Protein AF-A0AAD8J257-F1 (afdb_monomer_lite)

Secondary structure (DSSP, 8-state):
----------TTT------HHHHHHHHHHHHHHHHHHHHSTT-TTHHHHHHHHHHHHHHHHHHHHHHHHHHHHS-----------------------PPPPPPP-----

Structure (mmCIF, N/CA/C/O backbone):
data_AF-A0AAD8J257-F1
#
_entry.id   AF-A0AAD8J257-F1
#
loop_
_atom_site.group_PDB
_atom_site.id
_atom_site.type_symbol
_atom_site.label_atom_id
_atom_site.label_alt_id
_atom_site.label_comp_id
_atom_site.label_asym_id
_atom_site.label_entity_id
_atom_site.label_seq_id
_atom_site.pdbx_PDB_ins_code
_atom_site.Cartn_x
_atom_site.Cartn_y
_atom_site.Cartn_z
_atom_site.occupancy
_atom_site.B_iso_or_equiv
_atom_site.auth_seq_id
_atom_site.auth_comp_id
_atom_site.auth_asym_id
_atom_site.auth_atom_id
_atom_site.pdbx_PDB_model_num
ATOM 1 N N . MET A 1 1 ? 28.722 -19.949 -19.367 1.00 44.28 1 MET A N 1
ATOM 2 C CA . MET A 1 1 ? 27.819 -18.852 -18.950 1.00 44.28 1 MET A CA 1
ATOM 3 C C . MET A 1 1 ? 27.142 -19.258 -17.644 1.00 44.28 1 MET A C 1
ATOM 5 O O . MET A 1 1 ? 26.256 -20.100 -17.679 1.00 44.28 1 MET A O 1
ATOM 9 N N . ARG A 1 2 ? 27.613 -18.777 -16.483 1.00 54.84 2 ARG A N 1
ATOM 10 C CA . ARG A 1 2 ? 26.950 -19.059 -15.195 1.00 54.84 2 ARG A CA 1
ATOM 11 C C . ARG A 1 2 ? 25.783 -18.083 -15.039 1.00 54.84 2 ARG A C 1
ATOM 13 O O . ARG A 1 2 ? 26.005 -16.877 -15.045 1.00 54.84 2 ARG A O 1
ATOM 20 N N . HIS A 1 3 ? 24.559 -18.602 -14.940 1.00 63.12 3 HIS A N 1
ATOM 21 C CA . HIS A 1 3 ? 23.383 -17.817 -14.564 1.00 63.12 3 HIS A CA 1
ATOM 22 C C . HIS A 1 3 ? 23.653 -17.147 -13.213 1.00 63.12 3 HIS A C 1
ATOM 24 O O . HIS A 1 3 ? 23.981 -17.823 -12.239 1.00 63.12 3 HIS A O 1
ATOM 30 N N . MET A 1 4 ? 23.534 -15.822 -13.154 1.00 61.88 4 MET A N 1
ATOM 31 C CA . MET A 1 4 ? 23.623 -15.078 -11.904 1.00 61.88 4 MET A CA 1
ATOM 32 C C . MET A 1 4 ? 22.389 -15.433 -11.069 1.00 61.88 4 MET A C 1
ATOM 34 O O . MET A 1 4 ? 21.289 -14.947 -11.326 1.00 61.88 4 MET A O 1
ATOM 38 N N . GLN A 1 5 ? 22.549 -16.352 -10.117 1.00 59.28 5 GLN A N 1
ATOM 39 C CA . GLN A 1 5 ? 21.515 -16.655 -9.133 1.00 59.28 5 GLN A CA 1
ATOM 40 C C . GLN A 1 5 ? 21.217 -15.362 -8.378 1.00 59.28 5 GLN A C 1
ATOM 42 O O . GLN A 1 5 ? 22.103 -14.768 -7.766 1.00 59.28 5 GLN A O 1
ATOM 47 N N . THR A 1 6 ? 19.979 -14.881 -8.476 1.00 61.88 6 THR A N 1
ATOM 48 C CA . THR A 1 6 ? 19.551 -13.677 -7.771 1.00 61.88 6 THR A CA 1
ATOM 49 C C . THR A 1 6 ? 19.609 -13.970 -6.277 1.00 61.88 6 THR A C 1
ATOM 51 O O . THR A 1 6 ? 18.731 -14.642 -5.738 1.00 61.88 6 THR A O 1
ATOM 54 N N . TYR A 1 7 ? 20.658 -13.494 -5.609 1.00 61.00 7 TYR A N 1
ATOM 55 C CA . TYR A 1 7 ? 20.728 -13.471 -4.156 1.00 61.00 7 TYR A CA 1
ATOM 56 C C . TYR A 1 7 ? 19.582 -12.586 -3.662 1.00 61.00 7 TYR A C 1
ATOM 58 O O . TYR A 1 7 ? 19.662 -11.361 -3.709 1.00 61.00 7 TYR A O 1
ATOM 66 N N . LYS A 1 8 ? 18.472 -13.207 -3.253 1.00 64.00 8 LYS A N 1
ATOM 67 C CA . LYS A 1 8 ? 17.299 -12.477 -2.752 1.00 64.00 8 LYS A CA 1
ATOM 68 C C . LYS A 1 8 ? 17.495 -11.954 -1.325 1.00 64.00 8 LYS A C 1
ATOM 70 O O . LYS A 1 8 ? 16.623 -11.248 -0.830 1.00 64.00 8 LYS A O 1
ATOM 75 N N . GLY A 1 9 ? 18.636 -12.269 -0.701 1.00 62.44 9 GLY A N 1
ATOM 76 C CA . GLY A 1 9 ? 18.863 -12.087 0.727 1.00 62.44 9 GLY A CA 1
ATOM 77 C C . GLY A 1 9 ? 17.852 -12.874 1.561 1.00 62.44 9 GLY A C 1
ATOM 78 O O . GLY A 1 9 ? 16.802 -13.299 1.079 1.00 62.44 9 GLY A O 1
ATOM 79 N N . ASP A 1 10 ? 18.161 -13.101 2.829 1.00 67.25 10 ASP A N 1
ATOM 80 C CA . ASP A 1 10 ? 17.133 -13.558 3.753 1.00 67.25 10 ASP A CA 1
ATOM 81 C C . ASP A 1 10 ? 16.278 -12.348 4.162 1.00 67.25 10 ASP A C 1
ATOM 83 O O . ASP A 1 10 ? 16.783 -11.326 4.622 1.00 67.25 10 ASP A O 1
ATOM 87 N N . SER A 1 11 ? 14.963 -12.457 3.966 1.00 65.19 11 SER A N 1
ATOM 88 C CA . SER A 1 11 ? 13.988 -11.413 4.307 1.00 65.19 11 SER A CA 1
ATOM 89 C C . SER A 1 11 ? 14.084 -10.935 5.759 1.00 65.19 11 SER A C 1
ATOM 91 O O . SER A 1 11 ? 13.769 -9.778 6.035 1.00 65.19 11 SER A O 1
ATOM 93 N N . LYS A 1 12 ? 14.550 -11.794 6.677 1.00 69.88 12 LYS A N 1
ATOM 94 C CA . LYS A 1 12 ? 14.720 -11.458 8.097 1.00 69.88 12 LYS A CA 1
ATOM 95 C C . LYS A 1 12 ? 16.000 -10.672 8.385 1.00 69.88 12 LYS A C 1
ATOM 97 O O . LYS A 1 12 ? 16.074 -9.997 9.406 1.00 69.88 12 LYS A O 1
ATOM 102 N N . SER A 1 13 ? 16.989 -10.740 7.497 1.00 63.75 13 SER A N 1
ATOM 103 C CA . SER A 1 13 ? 18.295 -10.084 7.640 1.00 63.75 13 SER A CA 1
ATOM 104 C C . SER A 1 13 ? 18.566 -9.030 6.562 1.00 63.75 13 SER A C 1
ATOM 106 O O . SER A 1 13 ? 19.645 -8.434 6.530 1.00 63.75 13 SER A O 1
ATOM 108 N N . TRP A 1 14 ? 17.589 -8.747 5.693 1.00 68.56 14 TRP A N 1
ATOM 109 C CA . TRP A 1 14 ? 17.727 -7.737 4.652 1.00 68.56 14 TRP A CA 1
ATOM 110 C C . TRP A 1 14 ? 17.793 -6.329 5.251 1.00 68.56 14 TRP A C 1
ATOM 112 O O . TRP A 1 14 ? 16.788 -5.745 5.659 1.00 68.56 14 TRP A O 1
ATOM 122 N N . ASN A 1 15 ? 18.992 -5.7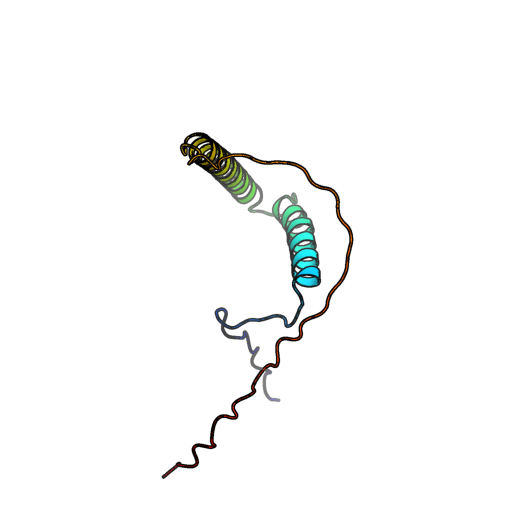55 5.242 1.00 67.12 15 ASN A N 1
ATOM 123 C CA . ASN A 1 15 ? 19.232 -4.354 5.546 1.00 67.12 15 ASN A CA 1
ATOM 124 C C . ASN A 1 15 ? 19.721 -3.661 4.271 1.00 67.12 15 ASN A C 1
ATOM 126 O O . ASN A 1 15 ? 20.696 -4.091 3.662 1.00 67.12 15 ASN A O 1
ATOM 130 N N . SER A 1 16 ? 19.068 -2.573 3.861 1.00 70.38 16 SER A N 1
ATOM 131 C CA . SER A 1 16 ? 19.481 -1.833 2.662 1.00 70.38 16 SER A CA 1
ATOM 132 C C . SER A 1 16 ? 20.703 -0.934 2.883 1.00 70.38 16 SER A C 1
ATOM 134 O O . SER A 1 16 ? 21.047 -0.166 1.989 1.00 70.38 16 SER A O 1
ATOM 136 N N . GLY A 1 17 ? 21.315 -0.954 4.074 1.00 77.06 17 GLY A N 1
ATOM 137 C CA . GLY A 1 17 ? 22.486 -0.143 4.423 1.00 77.06 17 GLY A CA 1
ATOM 138 C C . GLY A 1 17 ? 22.203 1.362 4.506 1.00 77.06 17 GLY A C 1
ATOM 139 O O . GLY A 1 17 ? 23.125 2.158 4.657 1.00 77.06 17 GLY A O 1
ATOM 140 N N . PHE A 1 18 ? 20.935 1.772 4.401 1.00 80.25 18 PHE A N 1
ATOM 141 C CA . PHE A 1 18 ? 20.534 3.172 4.478 1.00 80.25 18 PHE A CA 1
ATOM 142 C C . PHE A 1 18 ? 20.267 3.587 5.922 1.00 80.25 18 PHE A C 1
ATOM 144 O O . PHE A 1 18 ? 19.639 2.848 6.681 1.00 80.25 18 PHE A O 1
ATOM 151 N N . ASN A 1 19 ? 20.689 4.807 6.263 1.00 86.94 19 ASN A N 1
ATOM 152 C CA . ASN A 1 19 ? 20.317 5.453 7.516 1.00 86.94 19 ASN A CA 1
ATOM 153 C C . ASN A 1 19 ? 18.805 5.747 7.565 1.00 86.94 19 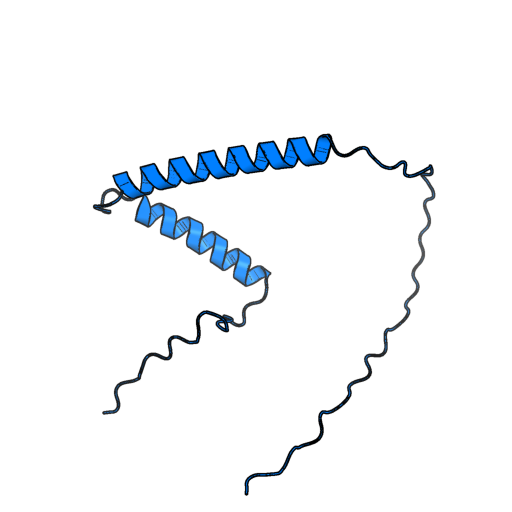ASN A C 1
ATOM 155 O O . ASN A 1 19 ? 18.115 5.742 6.542 1.00 86.94 19 ASN A O 1
ATOM 159 N N . GLU A 1 20 ? 18.289 6.020 8.760 1.00 87.31 20 GLU A N 1
ATOM 160 C CA . GLU A 1 20 ? 16.852 6.191 9.000 1.00 87.31 20 GLU A CA 1
ATOM 161 C C . GLU A 1 20 ? 16.213 7.293 8.138 1.00 87.31 20 GLU A C 1
ATOM 163 O O . GLU A 1 20 ? 15.105 7.133 7.625 1.00 87.31 20 GLU A O 1
ATOM 168 N N . GLU A 1 21 ? 16.934 8.385 7.895 1.00 88.44 21 GLU A N 1
ATOM 169 C CA . GLU A 1 21 ? 16.455 9.479 7.053 1.00 88.44 21 GLU A CA 1
ATOM 170 C C . GLU A 1 21 ? 16.200 9.024 5.608 1.00 88.44 21 GLU A C 1
ATOM 172 O O . GLU A 1 21 ? 15.108 9.231 5.065 1.00 88.44 21 GLU A O 1
ATOM 177 N N . LYS A 1 22 ? 17.166 8.330 4.997 1.00 86.00 22 LYS A N 1
ATOM 178 C CA . LYS A 1 22 ? 17.018 7.780 3.643 1.00 86.00 22 LYS A CA 1
ATOM 179 C C . LYS A 1 22 ? 15.947 6.692 3.592 1.00 86.00 22 LYS A C 1
ATOM 181 O O . LYS A 1 22 ? 15.190 6.633 2.624 1.00 86.00 22 LYS A O 1
ATOM 186 N N . GLN A 1 23 ? 15.811 5.878 4.641 1.00 86.81 23 GLN A N 1
ATOM 187 C CA . GLN A 1 23 ? 14.714 4.906 4.747 1.00 86.81 23 GLN A CA 1
ATOM 188 C C . GLN A 1 23 ? 13.347 5.593 4.740 1.00 86.81 23 GLN A C 1
ATOM 190 O O . GLN A 1 23 ? 12.434 5.164 4.031 1.00 86.81 23 GLN A O 1
ATOM 195 N N . ASN A 1 24 ? 13.203 6.692 5.482 1.00 88.19 24 ASN A N 1
ATOM 196 C CA . ASN A 1 24 ? 11.973 7.477 5.520 1.00 88.19 24 ASN A CA 1
ATOM 197 C C . ASN A 1 24 ? 11.666 8.117 4.159 1.00 88.19 24 ASN A C 1
ATOM 199 O O . ASN A 1 24 ? 10.511 8.107 3.726 1.00 88.19 24 ASN A O 1
ATOM 203 N N . GLN A 1 25 ? 12.680 8.619 3.451 1.00 90.62 25 GLN A N 1
ATOM 204 C CA . GLN A 1 25 ? 12.522 9.135 2.088 1.00 90.62 25 GLN A CA 1
ATOM 205 C C . GLN A 1 25 ? 12.062 8.034 1.120 1.00 90.62 25 GLN A C 1
ATOM 207 O O . GLN A 1 25 ? 11.075 8.217 0.404 1.00 90.62 25 GLN A O 1
ATOM 212 N N . ILE A 1 26 ? 12.695 6.858 1.155 1.00 89.88 26 ILE A N 1
ATOM 213 C CA . ILE A 1 26 ? 12.296 5.700 0.342 1.00 89.88 26 ILE A CA 1
ATOM 214 C C . ILE A 1 26 ? 10.868 5.267 0.679 1.00 89.88 26 ILE A C 1
ATOM 216 O O . ILE A 1 26 ? 10.082 4.994 -0.228 1.00 89.88 26 ILE A O 1
ATOM 220 N N . ARG A 1 27 ? 10.491 5.244 1.963 1.00 88.94 27 ARG A N 1
ATOM 221 C CA . ARG A 1 27 ? 9.120 4.930 2.386 1.00 88.94 27 ARG A CA 1
ATOM 222 C C . ARG A 1 27 ? 8.116 5.905 1.770 1.00 88.94 27 ARG A C 1
ATOM 224 O O . ARG A 1 27 ? 7.121 5.457 1.205 1.00 88.94 27 ARG A O 1
ATOM 231 N N . LYS A 1 28 ? 8.387 7.214 1.813 1.00 90.81 28 LYS A N 1
ATOM 232 C CA . LYS A 1 28 ? 7.527 8.240 1.193 1.00 90.81 28 LYS A CA 1
ATOM 233 C C . LYS A 1 28 ? 7.387 8.027 -0.316 1.00 90.81 28 LYS A C 1
ATOM 235 O O . LYS A 1 28 ? 6.276 8.090 -0.838 1.00 90.81 28 LYS A O 1
ATOM 240 N N . LEU A 1 29 ? 8.488 7.724 -1.006 1.00 92.38 29 LEU A N 1
ATOM 241 C CA . LEU A 1 29 ? 8.467 7.436 -2.443 1.00 92.38 29 LEU A CA 1
ATOM 242 C C . LEU A 1 29 ? 7.649 6.180 -2.759 1.00 92.38 29 LEU A C 1
ATOM 244 O O . LEU A 1 29 ? 6.817 6.214 -3.663 1.00 92.38 29 LEU A O 1
ATOM 248 N N . ARG A 1 30 ? 7.822 5.102 -1.984 1.00 91.25 30 ARG A N 1
ATOM 249 C CA . ARG A 1 30 ? 7.031 3.870 -2.134 1.00 91.25 30 ARG A CA 1
ATOM 250 C C . ARG A 1 30 ? 5.542 4.147 -1.983 1.00 91.25 30 ARG A C 1
ATOM 252 O O . ARG A 1 30 ? 4.770 3.710 -2.825 1.00 91.25 30 ARG A O 1
ATOM 259 N N . VAL A 1 31 ? 5.142 4.910 -0.965 1.00 88.56 31 VAL A N 1
ATOM 260 C CA . VAL A 1 31 ? 3.735 5.296 -0.779 1.00 88.56 31 VAL A CA 1
ATOM 261 C C . VAL A 1 31 ? 3.225 6.088 -1.984 1.00 88.56 31 VAL A C 1
ATOM 263 O O . VAL A 1 31 ? 2.172 5.754 -2.521 1.00 88.56 31 VAL A O 1
ATOM 266 N N . LYS A 1 32 ? 3.980 7.092 -2.449 1.00 90.12 32 LYS A N 1
ATOM 267 C CA . LYS A 1 32 ? 3.584 7.943 -3.581 1.00 90.12 32 LYS A CA 1
ATOM 268 C C . LYS A 1 32 ? 3.361 7.136 -4.862 1.00 90.12 32 LYS A C 1
ATOM 270 O O . LYS A 1 32 ? 2.303 7.248 -5.476 1.00 90.12 32 LYS A O 1
ATOM 275 N N . TYR A 1 33 ? 4.342 6.328 -5.260 1.00 94.06 33 TYR A N 1
ATOM 276 C CA . TYR A 1 33 ? 4.279 5.604 -6.530 1.00 94.06 33 TYR A CA 1
ATOM 277 C C . TYR A 1 33 ? 3.353 4.393 -6.471 1.00 94.06 33 TYR A C 1
ATOM 279 O O . TYR A 1 33 ? 2.572 4.192 -7.398 1.00 94.06 33 TYR A O 1
ATOM 287 N N . ASN A 1 34 ? 3.363 3.627 -5.375 1.00 92.25 34 ASN A N 1
ATOM 288 C CA . ASN A 1 34 ? 2.476 2.471 -5.264 1.00 92.25 34 ASN A CA 1
ATOM 289 C C . ASN A 1 34 ? 1.014 2.906 -5.229 1.00 92.25 34 ASN A C 1
ATOM 291 O O . ASN A 1 34 ? 0.197 2.272 -5.879 1.00 92.25 34 ASN A O 1
ATOM 295 N N . ASN A 1 35 ? 0.676 4.000 -4.539 1.00 88.94 35 ASN A N 1
ATOM 296 C CA . ASN A 1 35 ? -0.695 4.509 -4.553 1.00 88.94 35 ASN A CA 1
ATOM 297 C C . ASN A 1 35 ? -1.140 4.861 -5.983 1.00 88.94 35 ASN A C 1
ATOM 299 O O . ASN A 1 35 ? -2.197 4.415 -6.424 1.00 88.94 35 ASN A O 1
ATOM 303 N N . ALA A 1 36 ? -0.301 5.569 -6.745 1.00 90.44 36 ALA A N 1
ATOM 304 C CA . ALA A 1 36 ? -0.606 5.909 -8.134 1.00 90.44 36 ALA A CA 1
ATOM 305 C C . ALA A 1 36 ? -0.810 4.664 -9.019 1.00 90.44 36 ALA A C 1
ATOM 307 O O . ALA A 1 36 ? -1.769 4.607 -9.782 1.00 90.44 36 ALA A O 1
ATOM 308 N N . ILE A 1 37 ? 0.048 3.647 -8.886 1.00 93.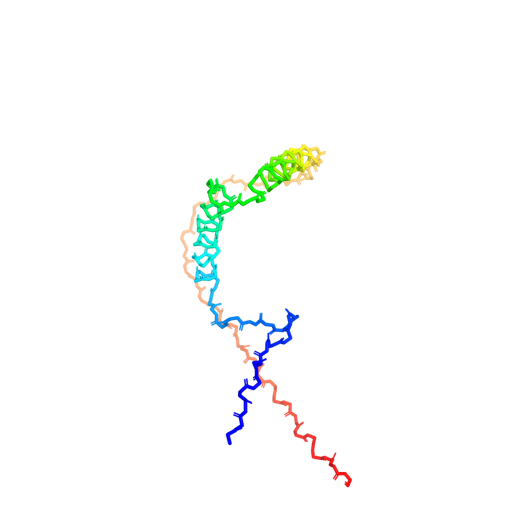25 37 ILE A N 1
ATOM 309 C CA . ILE A 1 37 ? -0.067 2.393 -9.650 1.00 93.25 37 ILE A CA 1
ATOM 310 C C . ILE A 1 37 ? -1.336 1.631 -9.256 1.00 93.25 37 ILE A C 1
ATOM 312 O O . ILE A 1 37 ? -2.106 1.211 -10.115 1.00 93.25 37 ILE A O 1
ATOM 316 N N . LEU A 1 38 ? -1.572 1.470 -7.954 1.00 92.69 38 LEU A N 1
ATOM 317 C CA . LEU A 1 38 ? -2.680 0.675 -7.432 1.00 92.69 38 LEU A CA 1
ATOM 318 C C . LEU A 1 38 ? -4.047 1.311 -7.714 1.00 92.69 38 LEU A C 1
ATOM 320 O O . LEU A 1 38 ? -5.012 0.590 -7.963 1.00 92.69 38 LEU A O 1
ATOM 324 N N . SER A 1 39 ? -4.130 2.641 -7.701 1.00 89.31 39 SER A N 1
ATOM 325 C CA . SER A 1 39 ? -5.364 3.387 -7.986 1.00 89.31 39 SER A CA 1
ATOM 326 C C . SER A 1 39 ? -5.594 3.670 -9.476 1.00 89.31 39 SER A C 1
ATOM 328 O O . SER A 1 39 ? -6.682 4.129 -9.842 1.00 89.31 39 SER A O 1
ATOM 330 N N . SER A 1 40 ? -4.603 3.380 -10.328 1.00 93.81 40 SER A N 1
ATOM 331 C CA . SER A 1 40 ? -4.658 3.594 -11.775 1.00 93.81 40 SER A CA 1
ATOM 332 C C . SER A 1 40 ? -5.798 2.820 -12.430 1.00 93.81 40 SER A C 1
ATOM 334 O O . SER A 1 40 ? -6.074 1.676 -12.075 1.00 93.81 40 SER A O 1
ATOM 336 N N . GLN A 1 41 ? -6.423 3.420 -13.445 1.00 91.81 41 GLN A N 1
ATOM 337 C CA . GLN A 1 41 ? -7.466 2.778 -14.253 1.00 91.81 41 GLN A CA 1
ATOM 338 C C . GLN A 1 41 ? -6.960 1.543 -15.012 1.00 91.81 41 GLN A C 1
ATOM 340 O O . GLN A 1 41 ? -7.753 0.665 -15.320 1.00 91.81 41 GLN A O 1
ATOM 345 N N . LEU A 1 42 ? -5.650 1.464 -15.271 1.00 93.44 42 LEU A N 1
ATOM 346 C CA . LEU A 1 42 ? -5.008 0.324 -15.935 1.00 93.44 42 LEU A CA 1
ATOM 347 C C . LEU A 1 42 ? -4.779 -0.872 -14.998 1.00 93.44 42 LEU A C 1
ATOM 349 O O . LEU A 1 42 ? -4.280 -1.904 -15.430 1.00 93.44 42 LEU A O 1
ATOM 353 N N . ASN A 1 43 ? -5.069 -0.728 -13.703 1.00 93.75 43 ASN A N 1
ATOM 354 C CA . ASN A 1 43 ? -4.980 -1.833 -12.764 1.00 93.75 43 ASN A CA 1
ATOM 355 C C . ASN A 1 43 ? -6.297 -2.619 -12.763 1.00 93.75 43 ASN A C 1
ATOM 357 O O . ASN A 1 43 ? -7.283 -2.179 -12.171 1.00 93.75 43 ASN A O 1
ATOM 361 N N . ASP A 1 44 ? -6.285 -3.823 -13.329 1.00 95.38 44 ASP A N 1
ATOM 362 C CA . ASP A 1 44 ? -7.452 -4.720 -13.368 1.00 95.38 44 ASP A CA 1
ATOM 363 C C . ASP A 1 44 ? -8.004 -5.052 -11.972 1.00 95.38 44 ASP A C 1
ATOM 365 O O . ASP A 1 44 ? -9.190 -5.326 -11.797 1.00 95.38 44 ASP A O 1
ATOM 369 N N . LYS A 1 45 ? -7.153 -4.996 -10.939 1.00 95.31 45 LYS A N 1
ATOM 370 C CA . LYS A 1 45 ? -7.532 -5.255 -9.541 1.00 95.31 45 LYS A CA 1
ATOM 371 C C . LYS A 1 45 ? -7.844 -3.984 -8.755 1.00 95.31 45 LYS A C 1
ATOM 373 O O . LYS A 1 45 ? -7.992 -4.054 -7.532 1.00 95.31 45 LYS A O 1
ATOM 378 N N . ARG A 1 46 ? -7.943 -2.826 -9.418 1.00 94.44 46 ARG A N 1
ATOM 379 C CA . ARG A 1 46 ? -8.147 -1.517 -8.779 1.00 94.44 46 ARG A CA 1
ATOM 380 C C . ARG A 1 46 ? -9.291 -1.541 -7.776 1.00 94.44 46 ARG A C 1
ATOM 382 O O . ARG A 1 46 ? -9.115 -1.082 -6.656 1.00 94.44 46 ARG A O 1
ATOM 389 N N . GLU A 1 47 ? -10.451 -2.072 -8.151 1.00 95.12 47 GLU A N 1
ATOM 390 C CA . GLU A 1 47 ? -11.624 -2.056 -7.272 1.00 95.12 47 GLU A CA 1
ATOM 391 C C . GLU A 1 47 ? -11.385 -2.837 -5.973 1.00 95.12 47 GLU A C 1
ATOM 393 O O . GLU A 1 47 ? -11.624 -2.311 -4.884 1.00 95.12 47 GLU A O 1
ATOM 398 N N . SER A 1 48 ? -10.824 -4.045 -6.079 1.00 95.94 48 SER A N 1
ATOM 399 C CA . SER A 1 48 ? -10.458 -4.867 -4.920 1.00 95.94 48 SER A CA 1
ATOM 400 C C . SER A 1 48 ? -9.460 -4.145 -4.018 1.00 95.94 48 SER A C 1
ATOM 402 O O . SER A 1 48 ? -9.669 -4.062 -2.808 1.00 95.94 48 SER A O 1
ATOM 404 N N . VAL A 1 49 ? -8.403 -3.575 -4.604 1.00 94.56 49 VAL A N 1
ATOM 405 C CA . VAL A 1 49 ? -7.363 -2.864 -3.848 1.00 94.56 49 VAL A CA 1
ATOM 406 C C . VAL A 1 49 ? -7.928 -1.622 -3.160 1.00 94.56 49 VAL A C 1
ATOM 408 O O . VAL A 1 49 ? -7.622 -1.364 -1.998 1.00 94.56 49 VAL A O 1
ATOM 411 N N . MET A 1 50 ? -8.791 -0.860 -3.834 1.00 93.56 50 MET A N 1
ATOM 412 C CA . MET A 1 50 ? -9.419 0.326 -3.248 1.00 93.56 50 MET A CA 1
ATOM 413 C C . MET A 1 50 ? -10.388 -0.041 -2.120 1.00 93.56 50 MET A C 1
ATOM 415 O O . MET A 1 50 ? -10.463 0.679 -1.122 1.00 93.56 50 MET A O 1
ATOM 419 N N . LYS A 1 51 ? -11.121 -1.153 -2.249 1.00 96.00 51 LYS A N 1
ATOM 420 C CA . LYS A 1 51 ? -12.010 -1.662 -1.197 1.00 96.00 51 LYS A CA 1
ATOM 421 C C . LYS A 1 51 ? -11.220 -2.064 0.049 1.00 96.00 51 LYS A C 1
ATOM 423 O O . LYS A 1 51 ? -11.556 -1.626 1.148 1.00 96.00 51 LYS A O 1
ATOM 428 N N . GLU A 1 52 ? -10.156 -2.840 -0.125 1.00 95.06 52 GLU A N 1
ATOM 429 C CA . GLU A 1 52 ? -9.276 -3.257 0.970 1.00 95.06 52 GLU A CA 1
ATOM 430 C C . GLU A 1 52 ? -8.561 -2.059 1.609 1.00 95.06 52 GLU A C 1
ATOM 432 O O . GLU A 1 52 ? -8.553 -1.916 2.830 1.00 95.06 52 GLU A O 1
ATOM 437 N N . GLY A 1 53 ? -8.061 -1.125 0.795 1.00 91.56 53 GLY A N 1
ATOM 438 C CA . GLY A 1 53 ? -7.431 0.104 1.277 1.00 91.56 53 GLY A CA 1
ATOM 439 C C . GLY A 1 53 ? -8.364 0.953 2.147 1.00 91.56 53 GLY A C 1
ATOM 440 O O . GLY A 1 53 ? -7.950 1.438 3.201 1.00 91.56 53 GLY A O 1
ATOM 441 N N . LYS A 1 54 ? -9.641 1.087 1.761 1.00 94.56 54 LYS A N 1
ATOM 442 C CA . LYS A 1 54 ? -10.662 1.757 2.590 1.00 94.56 54 LYS A CA 1
ATOM 443 C C . LYS A 1 54 ? -10.890 1.025 3.911 1.00 94.56 54 LYS A C 1
ATOM 445 O O . LYS A 1 54 ? -10.976 1.672 4.952 1.00 94.56 54 LYS A O 1
ATOM 450 N N . HIS A 1 55 ? -10.977 -0.303 3.875 1.00 96.12 55 HIS A N 1
ATOM 451 C CA . HIS A 1 55 ? -11.170 -1.111 5.076 1.00 96.12 55 HIS A CA 1
ATOM 452 C C . HIS A 1 55 ? -10.011 -0.941 6.069 1.00 96.12 55 HIS A C 1
ATOM 454 O O . HIS A 1 55 ? -10.246 -0.636 7.238 1.00 96.12 55 HIS A O 1
ATOM 460 N N . LEU A 1 56 ? -8.769 -1.040 5.589 1.00 94.75 56 LEU A N 1
ATOM 461 C CA . LEU A 1 56 ? -7.566 -0.844 6.402 1.00 94.75 56 LEU A CA 1
ATOM 462 C C . LEU A 1 56 ? -7.490 0.567 6.995 1.00 94.75 56 LEU A C 1
ATOM 464 O O . LEU A 1 56 ? -7.113 0.730 8.155 1.00 94.75 56 LEU A O 1
ATOM 468 N N . TYR A 1 57 ? -7.873 1.591 6.227 1.00 93.12 57 TYR A N 1
ATOM 469 C CA . TYR A 1 57 ? -7.915 2.964 6.726 1.00 93.12 57 TYR A CA 1
ATOM 470 C C . TYR A 1 57 ? -8.886 3.115 7.903 1.00 93.12 57 TYR A C 1
ATOM 472 O O . TYR A 1 57 ? -8.520 3.695 8.925 1.00 93.12 57 TYR A O 1
ATOM 480 N N . ILE A 1 58 ? -10.097 2.560 7.778 1.00 96.00 58 ILE A N 1
ATOM 481 C CA . ILE A 1 58 ? -11.098 2.580 8.852 1.00 96.00 58 ILE A CA 1
ATOM 482 C C . ILE A 1 58 ? -10.556 1.850 10.083 1.00 96.00 58 ILE A C 1
ATOM 484 O O . ILE A 1 58 ? -10.568 2.420 11.170 1.00 96.00 58 ILE A O 1
ATOM 488 N N . GLN A 1 59 ? -10.010 0.640 9.915 1.00 96.00 59 GLN A N 1
ATOM 489 C CA . GLN A 1 59 ? -9.419 -0.120 11.021 1.00 96.00 59 GLN A CA 1
ATOM 490 C C . GLN A 1 59 ? -8.317 0.664 11.743 1.00 96.00 59 GLN A C 1
ATOM 492 O O . GLN A 1 59 ? -8.307 0.726 12.972 1.00 96.00 59 GLN A O 1
ATOM 497 N N . TYR A 1 60 ? -7.412 1.299 10.994 1.00 94.75 60 TYR A N 1
ATOM 498 C CA . TYR A 1 60 ? -6.336 2.101 11.569 1.00 94.75 60 TYR A CA 1
ATOM 499 C C . TYR A 1 60 ? -6.861 3.334 12.315 1.00 94.75 60 TYR A C 1
ATOM 501 O O . TYR A 1 60 ? -6.401 3.627 13.420 1.00 94.75 60 TYR A O 1
ATOM 509 N N . ALA A 1 61 ? -7.831 4.051 11.740 1.00 94.81 61 ALA A N 1
ATOM 510 C CA . ALA A 1 61 ? -8.453 5.201 12.388 1.00 94.81 61 ALA A CA 1
ATOM 511 C C . ALA A 1 61 ? -9.149 4.793 13.696 1.00 94.81 61 ALA A C 1
ATOM 513 O O . ALA A 1 61 ? -8.935 5.434 14.726 1.00 94.81 61 ALA A O 1
ATOM 514 N N . SER A 1 62 ? -9.903 3.691 13.681 1.00 95.31 62 SER A N 1
ATOM 515 C CA . SER A 1 62 ? -10.534 3.120 14.874 1.00 95.31 62 SER A CA 1
ATOM 516 C C . SER A 1 62 ? -9.504 2.729 15.933 1.00 95.31 62 SER A C 1
ATOM 518 O O . SER A 1 62 ? -9.639 3.128 17.086 1.00 95.31 62 SER A O 1
ATOM 520 N N . TRP A 1 63 ? -8.440 2.016 15.554 1.00 95.38 63 TRP A N 1
ATOM 521 C CA . TRP A 1 63 ? -7.359 1.646 16.472 1.00 95.38 63 TRP A CA 1
ATOM 522 C C . TRP A 1 63 ? -6.689 2.872 17.104 1.00 95.38 63 TRP A C 1
ATOM 524 O O . TRP A 1 63 ? -6.454 2.906 18.312 1.00 95.38 63 TRP A O 1
ATOM 534 N N . LYS A 1 64 ? -6.427 3.917 16.310 1.00 94.62 64 LYS A N 1
ATOM 535 C CA . LYS A 1 64 ? -5.826 5.161 16.802 1.00 94.62 64 LYS A CA 1
ATOM 536 C C . LYS A 1 64 ? -6.724 5.862 17.824 1.00 94.62 64 LYS A C 1
ATOM 538 O O . LYS A 1 64 ? -6.213 6.360 18.824 1.00 94.62 64 LYS A O 1
ATOM 543 N N . LEU A 1 65 ? -8.037 5.887 17.587 1.00 93.69 65 LEU A N 1
ATOM 544 C CA . LEU A 1 65 ? -9.007 6.434 18.538 1.00 93.69 65 LEU A CA 1
ATOM 545 C C . LEU A 1 65 ? -9.035 5.627 19.838 1.00 93.69 65 LEU A C 1
ATOM 547 O O . LEU A 1 65 ? -8.972 6.217 20.910 1.00 93.69 65 LEU A O 1
ATOM 551 N N . VAL A 1 66 ? -9.063 4.294 19.751 1.00 93.44 66 VAL A N 1
ATOM 552 C CA . VAL A 1 66 ? -9.020 3.415 20.930 1.00 93.44 66 VAL A CA 1
ATOM 553 C C . VAL A 1 66 ? -7.764 3.680 21.761 1.00 93.44 66 VAL A C 1
ATOM 555 O O . VAL A 1 66 ? -7.865 3.895 22.966 1.00 93.44 66 VAL A O 1
ATOM 558 N N . ASN A 1 67 ? -6.592 3.749 21.129 1.00 93.56 67 ASN A N 1
ATOM 559 C CA . ASN A 1 67 ? -5.347 4.052 21.838 1.00 93.56 67 ASN A CA 1
ATOM 560 C C . ASN A 1 67 ? -5.356 5.429 22.497 1.00 93.56 67 ASN A C 1
ATOM 562 O O . ASN A 1 67 ? -4.862 5.563 23.613 1.00 93.56 67 ASN A O 1
ATOM 566 N N . LEU A 1 68 ? -5.914 6.440 21.828 1.00 93.06 68 LEU A N 1
ATOM 567 C CA . LEU A 1 68 ? -6.041 7.777 22.400 1.00 93.06 68 LEU A CA 1
ATOM 568 C C . LEU A 1 68 ? -6.920 7.756 23.658 1.00 93.06 68 LEU A C 1
ATOM 570 O O . LEU A 1 68 ? -6.538 8.321 24.679 1.00 93.06 68 LEU A O 1
ATOM 574 N N . VAL A 1 69 ? -8.064 7.068 23.601 1.00 93.06 69 VAL A N 1
ATOM 575 C CA . VAL A 1 69 ? -8.973 6.923 24.748 1.00 93.06 69 VAL A CA 1
ATOM 576 C C . VAL A 1 69 ? -8.277 6.206 25.904 1.00 93.06 69 VAL A C 1
ATOM 578 O O . VAL A 1 69 ? -8.332 6.689 27.035 1.00 93.06 69 VAL A O 1
ATOM 581 N N . ILE A 1 70 ? -7.569 5.106 25.627 1.00 91.12 70 ILE A N 1
ATOM 582 C CA . ILE A 1 70 ? -6.799 4.364 26.636 1.00 91.12 70 ILE A CA 1
ATOM 583 C C . ILE A 1 70 ? -5.756 5.272 27.296 1.00 91.12 70 ILE A C 1
ATOM 585 O O . ILE A 1 70 ? -5.699 5.325 28.520 1.00 91.12 70 ILE A O 1
ATOM 589 N N . GLN A 1 71 ? -4.981 6.022 26.507 1.00 89.94 71 GLN A N 1
ATOM 590 C CA . GLN A 1 71 ? -3.980 6.961 27.026 1.00 89.94 71 GLN A CA 1
ATOM 591 C C . GLN A 1 71 ? -4.612 8.053 27.895 1.00 89.94 71 GLN A C 1
ATOM 593 O O . GLN A 1 71 ? -4.070 8.385 28.941 1.00 89.94 71 GLN A O 1
ATOM 598 N N . SER A 1 72 ? -5.776 8.578 27.503 1.00 87.06 72 SER A N 1
ATOM 599 C CA . SER A 1 72 ? -6.492 9.589 28.294 1.00 87.06 72 SER A CA 1
ATOM 600 C C . SER A 1 72 ? -7.166 9.045 29.560 1.00 87.06 72 SER A C 1
ATOM 602 O O . SER A 1 72 ? -7.482 9.819 30.456 1.00 87.06 72 SER A O 1
ATOM 604 N N . SER A 1 73 ? -7.402 7.730 29.630 1.00 82.25 73 SER A N 1
ATOM 605 C CA . SER A 1 73 ? -8.061 7.068 30.766 1.00 82.25 73 SER A CA 1
ATOM 606 C C . SER A 1 73 ? -7.067 6.503 31.782 1.00 82.25 73 SER A C 1
ATOM 608 O O . SER A 1 73 ? -7.483 6.014 32.831 1.00 82.25 73 SER A O 1
ATOM 610 N N . GLN A 1 74 ? -5.764 6.525 31.481 1.00 77.62 74 GLN A N 1
ATOM 611 C CA . GLN A 1 74 ? -4.745 6.174 32.462 1.00 77.62 74 GLN A CA 1
ATOM 612 C C . GLN A 1 74 ? -4.707 7.274 33.529 1.00 77.62 74 GLN A C 1
ATOM 614 O O . GLN A 1 74 ? -4.508 8.438 33.177 1.00 77.62 74 GLN A O 1
ATOM 619 N N . PRO A 1 75 ? -4.918 6.945 34.817 1.00 61.75 75 PRO A N 1
ATOM 620 C CA . PRO A 1 75 ? -4.772 7.929 35.873 1.00 61.75 75 PRO A CA 1
ATOM 621 C C . PRO A 1 75 ? -3.328 8.423 35.855 1.00 61.75 75 PRO A C 1
ATOM 623 O O . PRO A 1 75 ? -2.395 7.623 35.957 1.00 61.75 75 PRO A O 1
ATOM 626 N N . SER A 1 76 ? -3.157 9.736 35.704 1.00 58.88 76 SER A N 1
ATOM 627 C CA . SER A 1 76 ? -1.901 10.408 35.998 1.00 58.88 76 SER A CA 1
ATOM 628 C C . SER A 1 76 ? -1.517 10.009 37.418 1.00 58.88 76 SER A C 1
ATOM 630 O O . SER A 1 76 ? -2.158 10.449 38.371 1.00 58.88 76 SER A O 1
ATOM 632 N N . GLN A 1 77 ? -0.516 9.141 37.577 1.00 53.91 77 GLN A N 1
ATOM 633 C CA . GLN A 1 77 ? 0.201 9.149 38.840 1.00 53.91 77 GLN A CA 1
ATOM 634 C C . GLN A 1 77 ? 0.804 10.544 38.955 1.00 53.91 77 GLN A C 1
ATOM 636 O O . GLN A 1 77 ? 1.442 11.036 38.025 1.00 53.91 77 GLN A O 1
ATOM 641 N N . GLU A 1 78 ? 0.443 11.201 40.047 1.00 45.97 78 GLU A N 1
ATOM 642 C CA . GLU A 1 78 ? 0.859 12.533 40.439 1.00 45.97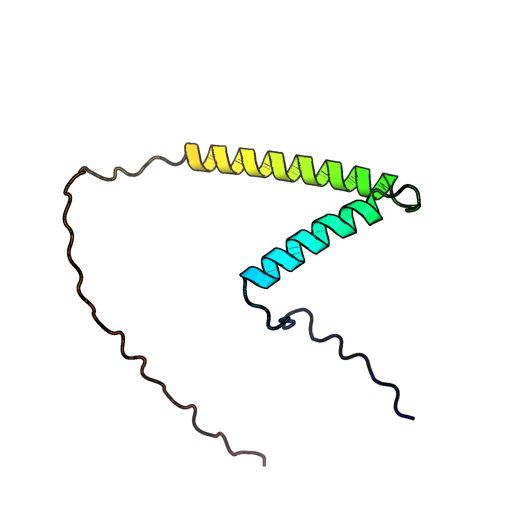 78 GLU A CA 1
ATOM 643 C C . GLU A 1 78 ? 2.379 12.670 40.267 1.00 45.97 78 GLU A C 1
ATOM 645 O O . GLU A 1 78 ? 3.149 12.062 41.004 1.00 45.97 78 GLU A O 1
ATOM 650 N N . GLU A 1 79 ? 2.830 13.476 39.303 1.00 42.53 79 GLU A N 1
ATOM 651 C CA . GLU A 1 79 ? 4.113 14.152 39.464 1.00 42.53 79 GLU A CA 1
ATOM 652 C C . GLU A 1 79 ? 3.834 15.393 40.310 1.00 42.53 79 GLU A C 1
ATOM 654 O O . GLU A 1 79 ? 3.289 16.399 39.843 1.00 42.53 79 GLU A O 1
ATOM 659 N N . GLU A 1 80 ? 4.160 15.278 41.598 1.00 39.91 80 GLU A N 1
ATOM 660 C CA . GLU A 1 80 ? 4.391 16.417 42.474 1.00 39.91 80 GLU A CA 1
ATOM 661 C C . GLU A 1 80 ? 5.261 17.460 41.753 1.00 39.91 80 GLU A C 1
ATOM 663 O O . GLU A 1 80 ? 6.383 17.190 41.334 1.00 39.91 80 GLU A O 1
ATOM 668 N N . GLN A 1 81 ? 4.688 18.655 41.599 1.00 38.12 81 GLN A N 1
ATOM 669 C CA . GLN A 1 81 ? 5.309 19.981 41.708 1.00 38.12 81 GLN A CA 1
ATOM 670 C C . GLN A 1 81 ? 6.852 19.995 41.556 1.00 38.12 81 GLN A C 1
ATOM 672 O O . GLN A 1 81 ? 7.600 19.538 42.411 1.00 38.12 81 GLN A O 1
ATOM 677 N N . THR A 1 82 ? 7.429 20.644 40.547 1.00 29.59 82 THR A N 1
ATOM 678 C CA . THR A 1 82 ? 7.572 22.107 40.516 1.00 29.59 82 THR A CA 1
ATOM 679 C C . THR A 1 82 ? 8.218 22.541 39.188 1.00 29.59 82 THR A C 1
ATOM 681 O O . THR A 1 82 ? 9.262 22.042 38.786 1.00 29.59 82 THR A O 1
ATOM 684 N N . MET A 1 83 ? 7.642 23.540 38.523 1.00 33.34 83 MET A N 1
ATOM 685 C CA . MET A 1 83 ? 8.381 24.469 37.650 1.00 33.34 83 MET A CA 1
ATOM 686 C C . MET A 1 83 ? 8.498 25.806 38.413 1.00 33.34 83 MET A C 1
ATOM 688 O O . MET A 1 83 ? 7.654 26.028 39.284 1.00 33.34 83 MET A O 1
ATOM 692 N N . PRO A 1 84 ? 9.410 26.758 38.102 1.00 44.22 84 PRO A N 1
ATOM 693 C CA . PRO A 1 84 ? 10.478 26.773 37.089 1.00 44.22 84 PRO A CA 1
ATOM 694 C C . PRO A 1 84 ? 11.844 27.273 37.639 1.00 44.22 84 PRO A C 1
ATOM 696 O O . PRO A 1 84 ? 11.880 28.116 38.531 1.00 44.22 84 PRO A O 1
ATOM 699 N N . LYS A 1 85 ? 12.988 26.907 37.038 1.00 35.38 85 LYS A N 1
ATOM 700 C CA . LYS A 1 85 ? 14.192 27.771 37.084 1.00 35.38 85 LYS A CA 1
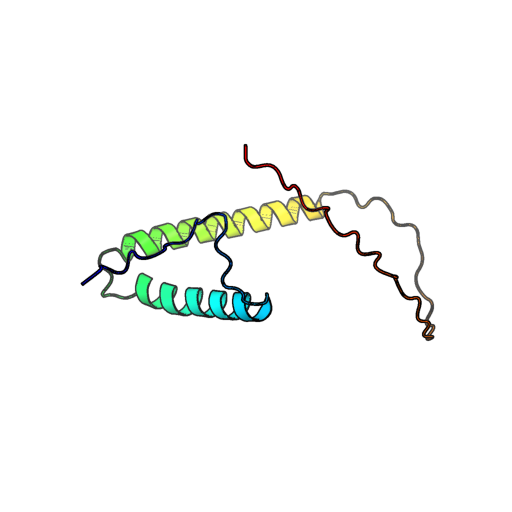ATOM 701 C C . LYS A 1 85 ? 14.962 27.753 35.765 1.00 35.38 85 LYS A C 1
ATOM 703 O O . LYS A 1 85 ? 15.433 26.719 35.308 1.00 35.38 85 LYS A O 1
ATOM 708 N N . GLN A 1 86 ? 15.086 28.944 35.182 1.00 39.16 86 GLN A N 1
ATOM 709 C CA . GLN A 1 86 ? 16.072 29.290 34.162 1.00 39.16 86 GLN A CA 1
ATOM 710 C C . GLN A 1 86 ? 17.491 29.049 34.700 1.00 39.16 86 GLN A C 1
ATOM 712 O O . GLN A 1 86 ? 17.767 29.353 35.860 1.00 39.16 86 GLN A O 1
ATOM 717 N N . GLY A 1 87 ? 18.398 28.567 33.849 1.00 32.34 87 GLY A N 1
ATOM 718 C CA . GLY A 1 87 ? 19.815 28.452 34.190 1.00 32.34 87 GLY A CA 1
ATOM 719 C C . GLY A 1 87 ? 20.634 27.730 33.126 1.00 32.34 87 GLY A C 1
ATOM 720 O O . GLY A 1 87 ? 20.727 26.510 33.118 1.00 32.34 87 GLY A O 1
ATOM 721 N N . SER A 1 88 ? 21.248 28.506 32.235 1.00 33.62 88 SER A N 1
ATOM 722 C CA . SER A 1 88 ? 22.455 28.127 31.495 1.00 33.62 88 SER A CA 1
ATOM 723 C C . SER A 1 88 ? 23.504 27.530 32.447 1.00 33.62 88 SER A C 1
ATOM 725 O O . SER A 1 88 ? 23.737 28.124 33.496 1.00 33.62 88 SER A O 1
ATOM 727 N N . THR A 1 89 ? 24.166 26.421 32.088 1.00 32.31 89 THR A N 1
ATOM 728 C CA . THR A 1 89 ? 25.618 26.336 31.782 1.00 32.31 89 THR A CA 1
ATOM 729 C C . THR A 1 89 ? 26.024 24.882 31.462 1.00 32.31 89 THR A C 1
ATOM 731 O O . THR A 1 89 ? 25.602 23.925 32.097 1.00 32.31 89 THR A O 1
ATOM 734 N N . ARG A 1 90 ? 26.841 24.767 30.413 1.00 36.62 90 ARG A N 1
ATOM 735 C CA . ARG A 1 90 ? 27.654 23.647 29.906 1.00 36.62 90 ARG A CA 1
ATOM 736 C C . ARG A 1 90 ? 28.402 22.859 30.992 1.00 36.62 90 ARG A C 1
ATOM 738 O O . ARG A 1 90 ? 29.078 23.493 31.782 1.00 36.62 90 ARG A O 1
ATOM 745 N N . GLU A 1 91 ? 28.457 21.526 30.878 1.00 36.56 91 GLU A N 1
ATOM 746 C CA . GLU A 1 91 ? 29.675 20.748 31.173 1.00 36.56 91 GLU A CA 1
ATOM 747 C C . GLU A 1 91 ? 29.658 19.339 30.551 1.00 36.56 91 GLU A C 1
ATOM 749 O O . GLU A 1 91 ? 28.651 18.637 30.521 1.00 36.56 91 GLU A O 1
ATOM 754 N N . GLN A 1 92 ? 30.800 18.978 29.962 1.00 43.69 92 GLN A N 1
ATOM 755 C CA . GLN A 1 92 ? 31.084 17.716 29.285 1.00 43.69 92 GLN A CA 1
ATOM 756 C C . GLN A 1 92 ? 31.418 16.633 30.319 1.00 43.69 92 GLN A C 1
ATOM 758 O O . GLN A 1 92 ? 32.205 16.882 31.224 1.00 43.69 92 GLN A O 1
ATOM 763 N N . SER A 1 93 ? 30.943 15.402 30.124 1.00 41.81 93 SER A N 1
ATOM 764 C CA . SER A 1 93 ? 31.537 14.225 30.770 1.00 41.81 93 SER A CA 1
ATOM 765 C C . SER A 1 93 ? 31.467 13.029 29.822 1.00 41.81 93 SER A C 1
ATOM 767 O O . SER A 1 93 ? 30.399 12.637 29.353 1.00 41.81 93 SER A O 1
ATOM 769 N N . GLY A 1 94 ? 32.645 12.532 29.442 1.00 39.47 94 GLY A N 1
ATOM 770 C CA . GLY A 1 94 ? 32.840 11.531 28.402 1.00 39.47 94 GLY A CA 1
ATOM 771 C C . GLY A 1 94 ? 32.578 10.106 28.878 1.00 39.47 94 GLY A C 1
ATOM 772 O O . GLY A 1 94 ? 33.185 9.634 29.836 1.00 39.47 94 GLY A O 1
ATOM 773 N N . ASN A 1 95 ? 31.763 9.371 28.124 1.00 48.47 95 ASN A N 1
ATOM 774 C CA . ASN A 1 95 ? 31.625 7.931 28.305 1.00 48.47 95 ASN A CA 1
ATOM 775 C C . ASN A 1 95 ? 32.706 7.201 27.497 1.00 48.47 95 ASN A C 1
ATOM 777 O O . ASN A 1 95 ? 32.608 7.046 26.277 1.00 48.47 95 ASN A O 1
ATOM 781 N N . LYS A 1 96 ? 33.755 6.754 28.197 1.00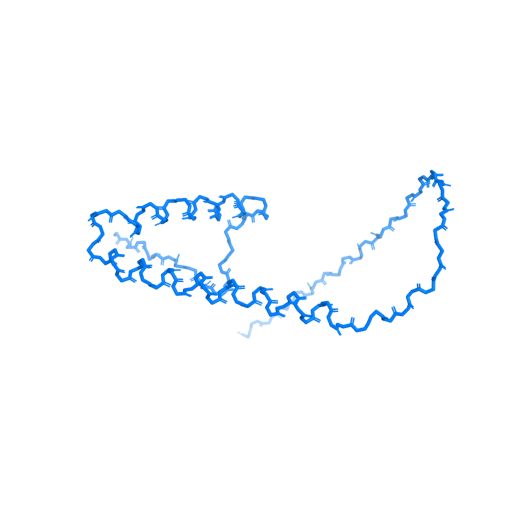 57.16 96 LYS A N 1
ATOM 782 C CA . LYS A 1 96 ? 34.783 5.840 27.681 1.00 57.16 96 LYS A CA 1
ATOM 783 C C . LYS A 1 96 ? 34.112 4.516 27.286 1.00 57.16 96 LYS A C 1
ATOM 785 O O . LYS A 1 96 ? 33.606 3.805 28.147 1.00 57.16 96 LYS A O 1
ATOM 790 N N . LYS A 1 97 ? 34.095 4.175 25.993 1.00 62.41 97 LYS A N 1
ATOM 791 C CA . LYS A 1 97 ? 33.649 2.853 25.525 1.00 62.41 97 LYS A CA 1
ATOM 792 C C . LYS A 1 97 ? 34.822 1.877 25.598 1.00 62.41 97 LYS A C 1
ATOM 794 O O . LYS A 1 97 ? 35.760 1.984 24.815 1.00 62.41 97 LYS A O 1
ATOM 799 N N . THR A 1 98 ? 34.765 0.934 26.531 1.00 60.78 98 THR A N 1
ATOM 800 C CA . THR A 1 98 ? 35.680 -0.213 26.581 1.00 60.78 98 THR A CA 1
ATOM 801 C C . THR A 1 98 ? 35.299 -1.193 25.469 1.00 60.78 98 THR A C 1
ATOM 803 O O . THR A 1 98 ? 34.167 -1.666 25.427 1.00 60.78 98 THR A O 1
ATOM 806 N N . VAL A 1 99 ? 36.224 -1.477 24.549 1.00 60.28 99 VAL A N 1
ATOM 807 C CA . VAL A 1 99 ? 36.051 -2.477 23.482 1.00 60.28 99 VAL A CA 1
ATOM 808 C C . VAL A 1 99 ? 36.706 -3.777 23.934 1.00 60.28 99 VAL A C 1
ATOM 810 O O . VAL A 1 99 ? 37.908 -3.808 24.189 1.00 60.28 99 VAL A O 1
ATOM 813 N N . THR A 1 100 ? 35.931 -4.854 24.033 1.00 65.25 100 THR A N 1
ATOM 814 C CA . THR A 1 100 ? 36.448 -6.201 24.305 1.00 65.25 100 THR A CA 1
ATOM 815 C C . THR A 1 100 ? 36.492 -6.978 22.991 1.00 65.25 100 THR A C 1
ATOM 817 O O . THR A 1 100 ? 35.467 -7.148 22.333 1.00 65.25 100 THR A O 1
ATOM 820 N N . PHE A 1 101 ? 37.678 -7.429 22.581 1.00 59.31 101 PHE A N 1
ATOM 821 C CA . PHE A 1 101 ? 37.857 -8.249 21.380 1.00 59.31 101 PHE A CA 1
ATOM 822 C C . PHE A 1 101 ? 37.471 -9.706 21.667 1.00 59.31 101 PHE A C 1
ATOM 824 O O . PHE A 1 101 ? 37.941 -10.293 22.641 1.00 59.31 101 PHE A O 1
ATOM 831 N N . ALA A 1 102 ? 36.644 -10.307 20.808 1.00 62.88 102 ALA A N 1
ATOM 832 C CA . ALA A 1 102 ? 36.364 -11.737 20.869 1.00 62.88 102 ALA A CA 1
ATOM 833 C C . ALA A 1 102 ? 37.583 -12.536 20.373 1.00 62.88 102 ALA A C 1
ATOM 835 O O . ALA A 1 102 ? 38.129 -12.277 19.300 1.00 62.88 102 ALA A O 1
ATOM 836 N N . LYS A 1 103 ? 38.011 -13.501 21.191 1.00 64.69 103 LYS A N 1
ATOM 837 C CA . LYS A 1 103 ? 39.146 -14.398 20.952 1.00 64.69 103 LYS A CA 1
ATOM 838 C C . LYS A 1 103 ? 38.813 -15.367 19.809 1.00 64.69 103 LYS A C 1
ATOM 840 O O . LYS A 1 103 ? 37.739 -15.960 19.789 1.00 64.69 103 LYS A O 1
ATOM 845 N N . LYS A 1 104 ? 39.744 -15.509 18.866 1.00 59.75 104 LYS A N 1
ATOM 846 C CA . LYS A 1 104 ? 39.685 -16.414 17.708 1.00 59.75 104 LYS A CA 1
ATOM 847 C C . LYS A 1 104 ? 39.478 -17.856 18.197 1.00 59.75 104 LYS A C 1
ATOM 849 O O . LYS A 1 104 ? 40.282 -18.346 18.986 1.00 59.75 104 LYS A O 1
ATOM 854 N N . ILE A 1 105 ? 38.398 -18.509 17.767 1.00 57.53 105 ILE A N 1
ATOM 855 C CA . ILE A 1 105 ? 38.210 -19.951 17.961 1.00 57.53 105 ILE A CA 1
ATOM 856 C C . ILE A 1 105 ? 38.808 -20.615 16.723 1.00 57.53 105 ILE A C 1
ATOM 858 O O . ILE A 1 105 ? 38.142 -20.764 15.703 1.00 57.53 105 ILE A O 1
ATOM 862 N N . ASP A 1 106 ? 40.093 -20.942 16.798 1.00 56.31 106 ASP A N 1
ATOM 863 C CA . ASP A 1 106 ? 40.696 -21.905 15.885 1.00 56.31 106 ASP A CA 1
ATOM 864 C C . ASP A 1 106 ? 40.324 -23.290 16.421 1.00 56.31 106 ASP A C 1
ATOM 866 O O . ASP A 1 106 ? 40.773 -23.644 17.504 1.00 56.31 106 ASP A O 1
ATOM 870 N N . ASN A 1 107 ? 39.438 -24.008 15.723 1.00 44.25 107 ASN A N 1
ATOM 871 C CA . ASN A 1 107 ? 39.259 -25.461 15.818 1.00 44.25 107 ASN A CA 1
ATOM 872 C C . ASN A 1 107 ? 38.359 -25.929 14.661 1.00 44.25 107 ASN A C 1
ATOM 874 O O . ASN A 1 107 ? 37.135 -25.949 14.781 1.00 44.25 107 ASN A O 1
ATOM 878 N N . TYR A 1 108 ? 38.974 -26.306 13.540 1.00 46.53 108 TYR A N 1
ATOM 879 C CA . TYR A 1 108 ? 38.425 -27.344 12.670 1.00 46.53 108 TYR A CA 1
ATOM 880 C C . TYR A 1 108 ? 39.355 -28.550 12.795 1.00 46.53 108 TYR A C 1
ATOM 882 O O . TYR A 1 108 ? 40.571 -28.405 12.671 1.00 46.53 108 TYR A O 1
ATOM 890 N N . ILE A 1 109 ? 38.735 -29.673 13.151 1.00 47.31 109 ILE A N 1
ATOM 891 C CA . ILE A 1 109 ? 39.293 -31.027 13.243 1.00 47.31 109 ILE A CA 1
ATOM 892 C C . ILE A 1 109 ? 39.811 -31.464 11.872 1.00 47.31 109 ILE A C 1
ATOM 894 O O . ILE A 1 109 ? 39.120 -31.148 10.875 1.00 47.31 109 ILE A O 1
#

pLDDT: mean 73.22, std 21.35, range [29.59, 96.12]

Organism: NCBI:txid360622

Radius of gyration: 26.31 Å; chains: 1; bounding box: 53×60×61 Å

Sequence (109 aa):
MRHMQTYKGDSKSWNSGFNEEKQNQIRKLRVKYNNAILSSQLNDKRESVMKEGKHLYIQYASWKLVNLVIQSSQPSQEEEQTMPKQGSTREQSGNKKTVTFAKKIDNYI

Foldseek 3Di:
DDDPDPCPDDPVPDDPPDDPVVVVVVVVVCCVVVVCVLCDPPDPCNVVSVVVVVVVVVVVVVVVVVVVVVVVPPDPPDPDDDDDDDDDDDDDDDDDDDDDDDDDPPDDD